Protein AF-A0A7S1SAZ7-F1 (afdb_monomer)

Secondary structure (DSSP, 8-state):
----SS-----PPPHHHHHHHHHHHHTTTS-B--TTS-HHHHHHHHHHTT--SB-BBS---HHHHHHHHHTT-EEEEEEEE-TTS-EEEEEEEE--SS----S-GGG----HHHHHHHTT----SSS-HHHHHHHHHHHH-STT--HHHHHHHHHTT-

Organism: Alexandrium catenella (NCBI:txid2925)

Solvent-accessible surface area (backbone atoms only — not comparable to full-atom values): 9799 Å² total; per-residue (Å²): 143,86,88,86,84,87,85,74,81,72,75,73,77,51,68,67,62,48,48,62,60,43,38,77,76,44,52,86,61,20,57,80,54,55,74,87,54,64,61,69,60,49,51,50,49,38,63,75,68,68,48,54,44,40,30,34,27,82,62,58,50,50,70,43,53,52,54,36,46,77,73,59,29,51,73,38,33,46,77,46,68,46,97,87,68,48,78,44,67,37,33,33,37,26,46,69,92,75,75,94,73,82,86,54,73,91,69,56,89,73,54,74,64,58,61,60,58,49,75,81,60,82,90,77,77,90,80,50,64,71,60,52,55,49,53,51,31,73,76,60,44,54,72,41,60,41,72,63,51,43,54,34,54,55,60,77,74,109

Mean predicted aligned error: 6.88 Å

Structure (mmCIF, N/CA/C/O backbone):
data_AF-A0A7S1SAZ7-F1
#
_entry.id   AF-A0A7S1SAZ7-F1
#
loop_
_atom_site.group_PDB
_atom_site.id
_atom_site.type_symbol
_atom_site.label_atom_id
_atom_site.label_alt_id
_atom_site.label_comp_id
_atom_site.label_asym_id
_atom_site.label_entity_id
_atom_site.label_seq_id
_atom_site.pdbx_PDB_ins_code
_atom_site.Cartn_x
_atom_site.Cartn_y
_atom_site.Cartn_z
_atom_site.occupancy
_atom_site.B_iso_or_equiv
_atom_site.auth_seq_id
_atom_site.auth_comp_id
_atom_site.auth_asym_id
_atom_site.auth_atom_id
_atom_site.pdbx_PDB_model_num
ATOM 1 N N . ALA A 1 1 ? 14.125 46.601 -21.320 1.00 40.16 1 ALA A N 1
ATOM 2 C CA . ALA A 1 1 ? 14.867 45.329 -21.450 1.00 40.16 1 ALA A CA 1
ATOM 3 C C . ALA A 1 1 ? 14.298 44.277 -20.491 1.00 40.16 1 ALA A C 1
ATOM 5 O O . ALA A 1 1 ? 14.995 43.785 -19.617 1.00 40.16 1 ALA A O 1
ATOM 6 N N . ALA A 1 2 ? 13.013 43.952 -20.642 1.00 41.78 2 ALA A N 1
ATOM 7 C CA . ALA A 1 2 ? 12.298 43.000 -19.798 1.00 41.78 2 ALA A CA 1
ATOM 8 C C . ALA A 1 2 ? 11.360 42.194 -20.699 1.00 41.78 2 ALA A C 1
ATOM 10 O O . ALA A 1 2 ? 10.277 42.662 -21.018 1.00 41.78 2 ALA A O 1
ATOM 11 N N . ALA A 1 3 ? 11.852 41.063 -21.205 1.00 41.44 3 ALA A N 1
ATOM 12 C CA . ALA A 1 3 ? 11.076 39.990 -21.834 1.00 41.44 3 ALA A CA 1
ATOM 13 C C . ALA A 1 3 ? 12.062 38.966 -22.405 1.00 41.44 3 ALA A C 1
ATOM 15 O O . ALA A 1 3 ? 12.326 38.980 -23.606 1.00 41.44 3 ALA A O 1
ATOM 16 N N . ARG A 1 4 ? 12.672 38.132 -21.551 1.00 39.00 4 ARG A N 1
ATOM 17 C CA . ARG A 1 4 ? 13.373 36.911 -21.996 1.00 39.00 4 ARG A CA 1
ATOM 18 C C . ARG A 1 4 ? 13.776 35.979 -20.853 1.00 39.00 4 ARG A C 1
ATOM 20 O O . ARG A 1 4 ? 14.829 35.367 -20.915 1.00 39.00 4 ARG A O 1
ATOM 27 N N . GLU A 1 5 ? 12.938 35.810 -19.836 1.00 43.06 5 GLU A N 1
ATOM 28 C CA . GLU A 1 5 ? 13.143 34.723 -18.874 1.00 43.06 5 GLU A CA 1
ATOM 29 C C . GLU A 1 5 ? 11.826 34.009 -18.573 1.00 43.06 5 GLU A C 1
ATOM 31 O O . GLU A 1 5 ? 10.804 34.640 -18.325 1.00 43.06 5 GLU A O 1
ATOM 36 N N . ALA A 1 6 ? 11.901 32.676 -18.618 1.00 39.56 6 ALA A N 1
ATOM 37 C CA . ALA A 1 6 ? 10.879 31.698 -18.244 1.00 39.56 6 ALA A CA 1
ATOM 38 C C . ALA A 1 6 ? 9.733 31.427 -19.241 1.00 39.56 6 ALA A C 1
ATOM 40 O O . ALA A 1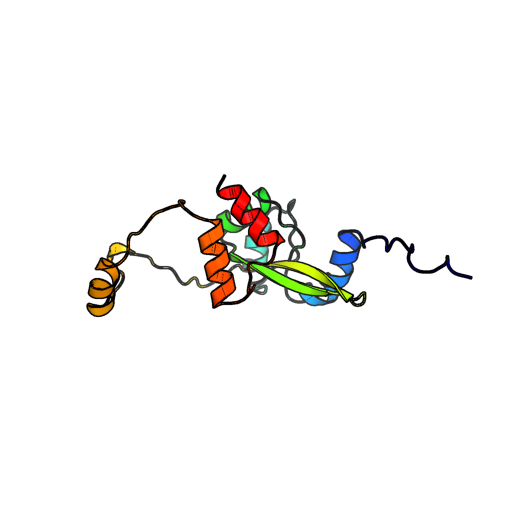 6 ? 8.559 31.473 -18.896 1.00 39.56 6 ALA A O 1
ATOM 41 N N . SER A 1 7 ? 10.073 30.981 -20.452 1.00 40.28 7 SER A N 1
ATOM 42 C CA . SER A 1 7 ? 9.222 30.018 -21.172 1.00 40.28 7 SER A CA 1
ATOM 43 C C . SER A 1 7 ? 10.095 28.996 -21.899 1.00 40.28 7 SER A C 1
ATOM 45 O O . SER A 1 7 ? 10.177 28.941 -23.121 1.00 40.28 7 SER A O 1
ATOM 47 N N . ALA A 1 8 ? 10.844 28.222 -21.111 1.00 37.19 8 ALA A N 1
ATOM 48 C CA . ALA A 1 8 ? 11.379 26.948 -21.562 1.00 37.19 8 ALA A CA 1
ATOM 49 C C . ALA A 1 8 ? 10.468 25.878 -20.969 1.00 37.19 8 ALA A C 1
ATOM 51 O O . ALA A 1 8 ? 10.651 25.437 -19.833 1.00 37.19 8 ALA A O 1
ATOM 52 N N . ASP A 1 9 ? 9.445 25.547 -21.745 1.00 42.19 9 ASP A N 1
ATOM 53 C CA . ASP A 1 9 ? 8.571 24.401 -21.574 1.00 42.19 9 ASP A CA 1
ATOM 54 C C . ASP A 1 9 ? 9.443 23.148 -21.369 1.00 42.19 9 ASP A C 1
ATOM 56 O O . ASP A 1 9 ? 10.011 22.573 -22.305 1.00 42.19 9 ASP A O 1
ATOM 60 N N . LYS A 1 10 ? 9.689 22.795 -20.100 1.00 43.66 10 LYS A N 1
ATOM 61 C CA . LYS A 1 10 ? 10.486 21.628 -19.716 1.00 43.66 10 LYS A CA 1
ATOM 62 C C . LYS A 1 10 ? 9.669 20.408 -20.105 1.00 43.66 10 LYS A C 1
ATOM 64 O O . LYS A 1 10 ? 8.917 19.905 -19.272 1.00 43.66 10 LYS A O 1
ATOM 69 N N . LYS A 1 11 ? 9.834 19.938 -21.350 1.00 50.66 11 LYS A N 1
ATOM 70 C CA . LYS A 1 11 ? 9.298 18.664 -21.848 1.00 50.66 11 LYS A CA 1
ATOM 71 C C . LYS A 1 11 ? 9.384 17.637 -20.730 1.00 50.66 11 LYS A C 1
ATOM 73 O O . LYS A 1 11 ? 10.474 17.212 -20.336 1.00 50.66 11 LYS A O 1
ATOM 78 N N . SER A 1 12 ? 8.230 17.310 -20.157 1.00 62.28 12 SER A N 1
ATOM 79 C CA . SER A 1 12 ? 8.173 16.328 -19.092 1.00 62.28 12 SER A CA 1
ATOM 80 C C . SER A 1 12 ? 8.741 15.028 -19.662 1.00 62.28 12 SER A C 1
ATOM 82 O O . SER A 1 12 ? 8.328 14.594 -20.735 1.00 62.28 12 SER A O 1
ATOM 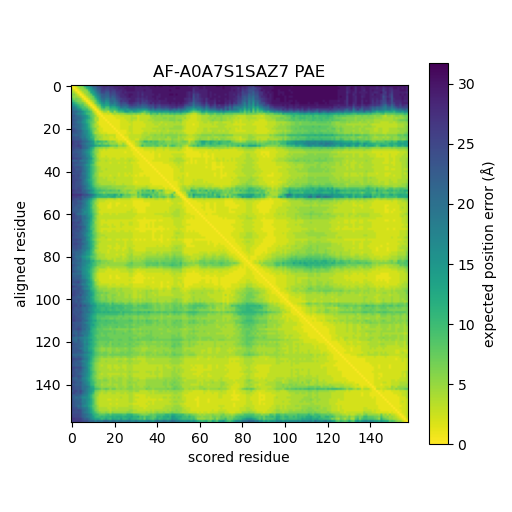84 N N . LEU A 1 13 ? 9.753 14.453 -19.005 1.00 68.44 13 LEU A N 1
ATOM 85 C CA . LEU A 1 13 ? 10.293 13.152 -19.404 1.00 68.44 13 LEU A CA 1
ATOM 86 C C . LEU A 1 13 ? 9.128 12.165 -19.507 1.00 68.44 13 LEU A C 1
ATOM 88 O O . LEU A 1 13 ? 8.415 11.989 -18.513 1.00 68.44 13 LEU A O 1
ATOM 92 N N . GLY A 1 14 ? 8.952 11.545 -20.676 1.00 83.19 14 GLY A N 1
ATOM 93 C CA . GLY A 1 14 ? 7.962 10.489 -20.879 1.00 83.19 14 GLY A CA 1
ATOM 94 C C . GLY A 1 14 ? 8.188 9.324 -19.913 1.00 83.19 14 GLY A C 1
ATOM 95 O O . GLY A 1 14 ? 9.292 9.156 -19.389 1.00 83.19 14 GLY A O 1
ATOM 96 N N . LYS A 1 15 ? 7.140 8.536 -19.647 1.00 86.88 15 LYS A N 1
ATOM 97 C CA . LYS A 1 15 ? 7.159 7.436 -18.666 1.00 86.88 15 LYS A CA 1
ATOM 98 C C . LYS A 1 15 ? 8.353 6.495 -18.872 1.00 86.88 15 LYS A C 1
ATOM 100 O O . LYS A 1 15 ? 9.109 6.275 -17.935 1.00 86.88 15 LYS A O 1
ATOM 105 N N . GLU A 1 16 ? 8.606 6.060 -20.104 1.00 88.44 16 GLU A N 1
ATOM 106 C CA . GLU A 1 16 ? 9.724 5.167 -20.450 1.00 88.44 16 GLU A CA 1
ATOM 107 C C . GLU A 1 16 ? 11.096 5.732 -20.059 1.00 88.44 16 GLU A C 1
ATOM 109 O O . GLU A 1 16 ? 11.935 5.035 -19.488 1.00 88.44 16 GLU A O 1
ATOM 114 N N . ALA A 1 17 ? 11.321 7.027 -20.293 1.00 88.06 17 ALA A N 1
ATOM 115 C CA . ALA A 1 17 ? 12.571 7.676 -19.913 1.00 88.06 17 ALA A CA 1
ATOM 116 C C . ALA A 1 17 ? 12.736 7.736 -18.383 1.00 88.06 17 ALA A C 1
ATOM 118 O O . ALA A 1 17 ? 13.852 7.641 -17.870 1.00 88.06 17 ALA A O 1
ATOM 119 N N . GLN A 1 18 ? 11.635 7.867 -17.636 1.00 89.06 18 GLN A N 1
ATOM 120 C CA . GLN A 1 18 ? 11.658 7.789 -16.173 1.00 89.06 18 GLN A CA 1
ATOM 121 C C . GLN A 1 18 ? 11.962 6.370 -15.696 1.00 89.06 18 GLN A C 1
ATOM 123 O O . GLN A 1 18 ? 12.801 6.201 -14.814 1.00 89.06 18 GLN A O 1
ATOM 128 N N . GLU A 1 19 ? 11.328 5.362 -16.294 1.00 92.19 19 GLU A N 1
ATOM 129 C CA . GLU A 1 19 ? 11.587 3.954 -15.989 1.00 92.19 19 GLU A CA 1
ATOM 130 C C . GLU A 1 19 ? 13.056 3.602 -16.235 1.00 92.19 19 GLU A C 1
ATOM 132 O O . GLU A 1 19 ? 13.691 3.021 -15.362 1.00 92.19 19 GLU A O 1
ATOM 137 N N . ALA A 1 20 ? 13.643 4.032 -17.356 1.00 90.00 20 ALA A N 1
ATOM 138 C CA . ALA A 1 20 ? 15.055 3.794 -17.657 1.00 90.00 20 ALA A CA 1
ATOM 139 C C . ALA A 1 20 ? 15.997 4.402 -16.599 1.00 90.00 20 ALA A C 1
ATOM 141 O O . ALA A 1 20 ? 17.002 3.795 -16.214 1.00 90.00 20 ALA A O 1
ATOM 142 N N . LEU A 1 21 ? 15.668 5.594 -16.089 1.00 88.88 21 LEU A N 1
ATOM 143 C CA . LEU A 1 21 ? 16.423 6.232 -15.008 1.00 88.88 21 LEU A CA 1
ATOM 144 C C . LEU A 1 21 ? 16.266 5.479 -13.681 1.00 88.88 21 LEU A C 1
ATOM 146 O O . LEU A 1 21 ? 17.246 5.293 -12.955 1.00 88.88 21 LEU A O 1
ATOM 150 N N . LEU A 1 22 ? 15.049 5.038 -13.363 1.00 90.06 22 LEU A N 1
ATOM 151 C CA . LEU A 1 22 ? 14.729 4.348 -12.115 1.00 90.06 22 LEU A CA 1
ATOM 152 C C . LEU A 1 22 ? 15.198 2.894 -12.100 1.00 90.06 22 LEU A C 1
ATOM 154 O O . LEU A 1 22 ? 15.576 2.408 -11.037 1.00 90.06 22 LEU A O 1
ATOM 158 N N . ALA A 1 23 ? 15.289 2.229 -13.250 1.00 90.81 23 ALA A N 1
ATOM 159 C CA . ALA A 1 23 ? 15.806 0.870 -13.377 1.00 90.81 23 ALA A CA 1
ATOM 160 C C . ALA A 1 23 ? 17.239 0.753 -12.835 1.00 90.81 23 ALA A C 1
ATOM 162 O O . ALA A 1 23 ? 17.589 -0.248 -12.217 1.00 90.81 23 ALA A O 1
ATOM 163 N N . ARG A 1 24 ? 18.054 1.811 -12.950 1.00 84.94 24 ARG A N 1
ATOM 164 C CA . ARG A 1 24 ? 19.396 1.845 -12.339 1.00 84.94 24 ARG A CA 1
ATOM 165 C C . ARG A 1 24 ? 19.358 1.830 -10.808 1.00 84.94 24 ARG A C 1
ATOM 167 O O . ARG A 1 24 ? 20.299 1.346 -10.186 1.00 84.94 24 ARG A O 1
ATOM 174 N N . ARG A 1 25 ? 18.298 2.382 -10.210 1.00 85.00 25 ARG A N 1
ATOM 175 C CA . ARG A 1 25 ? 18.109 2.494 -8.757 1.00 85.00 25 ARG A CA 1
ATOM 176 C C . ARG A 1 25 ? 17.384 1.283 -8.169 1.00 85.00 25 ARG A C 1
ATOM 178 O O . ARG A 1 25 ? 17.798 0.800 -7.124 1.00 85.00 25 ARG A O 1
ATOM 185 N N . TYR A 1 26 ? 16.323 0.818 -8.824 1.00 85.81 26 TYR A N 1
ATOM 186 C CA . TYR A 1 26 ? 15.436 -0.237 -8.321 1.00 85.81 26 TYR A CA 1
ATOM 187 C C . TYR A 1 26 ? 15.656 -1.592 -9.008 1.00 85.81 26 TYR A C 1
ATOM 189 O O . TYR A 1 26 ? 15.584 -2.629 -8.356 1.00 85.81 26 TYR A O 1
ATOM 197 N N . GLY A 1 27 ? 16.012 -1.605 -10.294 1.00 79.94 27 GLY A N 1
ATOM 198 C CA . GLY A 1 27 ? 16.057 -2.817 -11.123 1.00 79.94 27 GLY A CA 1
ATOM 199 C C . GLY A 1 27 ? 17.161 -3.824 -10.789 1.00 79.94 27 GLY A C 1
ATOM 200 O O . GLY A 1 27 ? 17.155 -4.915 -11.340 1.00 79.94 27 GLY A O 1
ATOM 201 N N . ARG A 1 28 ? 18.102 -3.500 -9.891 1.00 76.62 28 ARG A N 1
ATOM 202 C CA . ARG A 1 28 ? 19.106 -4.472 -9.410 1.00 76.62 28 ARG A CA 1
ATOM 203 C C . ARG A 1 28 ? 18.564 -5.446 -8.367 1.00 76.62 28 ARG A C 1
ATOM 205 O O . ARG A 1 28 ? 19.169 -6.490 -8.168 1.00 76.62 28 ARG A O 1
ATOM 212 N N . ARG A 1 29 ? 17.513 -5.063 -7.641 1.00 74.00 29 ARG A N 1
ATOM 213 C CA . ARG A 1 29 ? 16.976 -5.844 -6.513 1.00 74.00 29 ARG A CA 1
ATOM 214 C C . ARG A 1 29 ? 15.488 -6.117 -6.641 1.00 74.00 29 ARG A C 1
ATOM 216 O O . ARG A 1 29 ? 15.016 -7.097 -6.089 1.00 74.00 29 ARG A O 1
ATOM 223 N N . HIS A 1 30 ? 14.762 -5.253 -7.344 1.00 88.94 30 HIS A N 1
ATOM 224 C CA . HIS A 1 30 ? 13.311 -5.298 -7.419 1.00 88.94 30 HIS A CA 1
ATOM 225 C C . HIS A 1 30 ? 12.868 -5.542 -8.857 1.00 88.94 30 HIS A C 1
ATOM 227 O O . HIS A 1 30 ? 13.282 -4.827 -9.779 1.00 88.94 30 HIS A O 1
ATOM 233 N N . LEU A 1 31 ? 11.970 -6.507 -9.031 1.00 92.81 31 LEU A N 1
ATOM 234 C CA . LEU A 1 31 ? 11.320 -6.763 -10.307 1.00 92.81 31 LEU A CA 1
ATOM 235 C C . LEU A 1 31 ? 10.494 -5.536 -10.719 1.00 92.81 31 LEU A C 1
ATOM 237 O O . LEU A 1 31 ? 9.743 -4.975 -9.916 1.00 92.81 31 LEU A O 1
ATOM 241 N N . HIS A 1 32 ? 10.661 -5.093 -11.965 1.00 95.19 32 HIS A N 1
ATOM 242 C CA . HIS A 1 32 ? 9.803 -4.057 -12.531 1.00 95.19 32 HIS A CA 1
ATOM 243 C C . HIS A 1 32 ? 8.496 -4.698 -12.986 1.00 95.19 32 HIS A C 1
ATOM 245 O O . HIS A 1 32 ? 8.536 -5.632 -13.786 1.00 95.19 32 HIS A O 1
ATOM 251 N N . ILE A 1 33 ? 7.368 -4.191 -12.495 1.00 96.00 33 ILE A N 1
ATOM 252 C CA . ILE A 1 33 ? 6.041 -4.658 -12.892 1.00 96.00 33 ILE A CA 1
ATOM 253 C C . ILE A 1 33 ? 5.204 -3.500 -13.429 1.00 96.00 33 ILE A C 1
ATOM 255 O O . ILE A 1 33 ? 5.293 -2.371 -12.943 1.00 96.00 33 ILE A O 1
ATOM 259 N N . ARG A 1 34 ? 4.386 -3.772 -14.437 1.00 96.25 34 ARG A N 1
ATOM 260 C CA . ARG A 1 34 ? 3.524 -2.806 -15.118 1.00 96.25 34 ARG A CA 1
ATOM 261 C C . ARG A 1 34 ? 2.078 -3.274 -15.124 1.00 96.25 34 ARG A C 1
ATOM 263 O O . ARG A 1 34 ? 1.790 -4.447 -14.897 1.00 96.25 34 ARG A O 1
ATOM 270 N N . GLU A 1 35 ? 1.177 -2.354 -15.437 1.00 95.94 35 GLU A N 1
ATOM 271 C CA . GLU A 1 35 ? -0.261 -2.625 -15.490 1.00 95.94 35 GLU A CA 1
ATOM 272 C C . GLU A 1 35 ? -0.629 -3.792 -16.420 1.00 95.94 35 GLU A C 1
ATOM 274 O O . GLU A 1 35 ? -1.469 -4.619 -16.075 1.00 95.94 35 GLU A O 1
ATOM 279 N N . GLN A 1 36 ? 0.042 -3.928 -17.558 1.00 96.38 36 GLN A N 1
ATOM 280 C CA . GLN A 1 36 ? -0.217 -4.992 -18.529 1.00 96.38 36 GLN A CA 1
ATOM 281 C C . GLN A 1 36 ? 0.389 -6.358 -18.172 1.00 96.38 36 GLN A C 1
ATOM 283 O O . GLN A 1 36 ? 0.132 -7.328 -18.880 1.00 96.38 36 GLN A O 1
ATOM 288 N N . ASP A 1 37 ? 1.222 -6.453 -17.131 1.00 96.88 37 ASP A N 1
ATOM 289 C CA . ASP A 1 37 ? 1.866 -7.722 -16.790 1.00 96.88 37 ASP A CA 1
ATOM 290 C C . ASP A 1 37 ? 0.851 -8.753 -16.274 1.00 96.88 37 ASP A C 1
ATOM 292 O O . ASP A 1 37 ? -0.117 -8.423 -15.576 1.00 96.88 37 ASP A O 1
ATOM 296 N N . ASP A 1 38 ? 1.125 -10.032 -16.542 1.00 96.81 38 ASP A N 1
ATOM 297 C CA . ASP A 1 38 ? 0.488 -11.136 -15.830 1.00 96.81 38 ASP A CA 1
ATOM 298 C C . ASP A 1 38 ? 1.063 -11.223 -14.409 1.00 96.81 38 ASP A C 1
ATOM 300 O O . ASP A 1 38 ? 2.137 -11.777 -14.160 1.00 96.81 38 ASP A O 1
ATOM 304 N N . LEU A 1 39 ? 0.331 -10.661 -13.448 1.00 96.44 39 LEU A N 1
ATOM 305 C CA . LEU A 1 39 ? 0.746 -10.648 -12.050 1.00 96.44 39 LEU A CA 1
ATOM 306 C C . LEU A 1 39 ? 0.851 -12.042 -11.426 1.00 96.44 39 LEU A C 1
ATOM 308 O O . LEU A 1 39 ? 1.611 -12.205 -10.477 1.00 96.44 39 LEU A O 1
ATOM 312 N N . GLU A 1 40 ? 0.127 -13.043 -11.926 1.00 95.75 40 GLU A N 1
ATOM 313 C CA . GLU A 1 40 ? 0.260 -14.407 -11.414 1.00 95.75 40 GLU A CA 1
ATOM 314 C C . GLU A 1 40 ? 1.611 -14.999 -11.810 1.00 95.75 40 GLU A C 1
ATOM 316 O O . GLU A 1 40 ? 2.315 -15.561 -10.969 1.00 95.75 40 GLU A O 1
ATOM 321 N N . GLN A 1 41 ? 2.020 -14.783 -13.061 1.00 95.25 41 GLN A N 1
ATOM 322 C CA . GLN A 1 41 ? 3.361 -15.134 -13.512 1.00 95.25 41 GLN A CA 1
ATOM 323 C C . GLN A 1 41 ? 4.436 -14.387 -12.709 1.00 95.25 41 GLN A C 1
ATOM 325 O O . GLN A 1 41 ? 5.418 -14.998 -12.293 1.00 95.25 41 GLN A O 1
ATOM 330 N N . ARG A 1 42 ? 4.239 -13.090 -12.428 1.00 94.50 42 ARG A N 1
ATOM 331 C CA . ARG A 1 42 ? 5.178 -12.299 -11.610 1.00 94.50 42 ARG A CA 1
ATOM 332 C C . ARG A 1 42 ? 5.284 -12.812 -10.176 1.00 94.50 42 ARG A C 1
ATOM 334 O O . ARG A 1 42 ? 6.388 -12.865 -9.648 1.00 94.50 42 ARG A O 1
ATOM 341 N N . VAL A 1 43 ? 4.175 -13.222 -9.554 1.00 94.12 43 VAL A N 1
ATOM 342 C CA . VAL A 1 43 ? 4.206 -13.852 -8.223 1.00 94.12 43 VAL A CA 1
ATOM 343 C C . VAL A 1 43 ? 5.049 -15.122 -8.249 1.00 94.12 43 VAL A C 1
ATOM 345 O O . VAL A 1 43 ? 5.926 -15.261 -7.400 1.00 94.12 43 VAL A O 1
ATOM 348 N N . ARG A 1 44 ? 4.828 -16.018 -9.223 1.00 92.75 44 ARG A N 1
ATOM 349 C CA . ARG A 1 44 ? 5.630 -17.247 -9.352 1.00 92.75 44 ARG A CA 1
ATOM 350 C C . ARG A 1 44 ? 7.107 -16.917 -9.525 1.00 92.75 44 ARG A C 1
ATOM 352 O O . ARG A 1 44 ? 7.916 -17.411 -8.758 1.00 92.75 44 ARG A O 1
ATOM 359 N N . GLN A 1 45 ? 7.433 -15.974 -10.409 1.00 91.19 45 GLN A N 1
ATOM 360 C CA . GLN A 1 45 ? 8.809 -15.526 -10.618 1.00 91.19 45 GLN A CA 1
ATOM 361 C C . GLN A 1 45 ? 9.482 -15.064 -9.313 1.00 91.19 45 GLN A C 1
ATOM 363 O O . GLN A 1 45 ? 10.586 -15.493 -9.005 1.00 91.19 45 GLN A O 1
ATOM 368 N N . ILE A 1 46 ? 8.814 -14.222 -8.517 1.00 90.56 46 ILE A N 1
ATOM 369 C CA . ILE A 1 46 ? 9.362 -13.720 -7.243 1.00 90.56 46 ILE A CA 1
ATOM 370 C C . ILE A 1 46 ? 9.625 -14.860 -6.249 1.00 90.56 46 ILE A C 1
ATOM 372 O O . ILE A 1 46 ? 10.590 -14.807 -5.483 1.00 90.56 46 ILE A O 1
ATOM 376 N N . LEU A 1 47 ? 8.748 -15.865 -6.223 1.00 88.69 47 LEU A N 1
ATOM 377 C CA . LEU A 1 47 ? 8.865 -17.005 -5.318 1.00 88.69 47 LEU A CA 1
ATOM 378 C C . LEU A 1 47 ? 9.946 -17.989 -5.780 1.00 88.69 47 LEU A C 1
ATOM 380 O O . LEU A 1 47 ? 10.748 -18.412 -4.951 1.00 88.69 47 LEU A O 1
ATOM 384 N N . ASP A 1 48 ? 9.979 -18.302 -7.074 1.00 88.62 48 ASP A N 1
ATOM 385 C CA . ASP A 1 48 ? 10.867 -19.300 -7.672 1.00 88.62 48 ASP A CA 1
ATOM 386 C C . ASP A 1 48 ? 12.316 -18.796 -7.766 1.00 88.62 48 ASP A C 1
ATOM 388 O O . ASP A 1 48 ? 13.252 -19.546 -7.499 1.00 88.62 48 ASP A O 1
ATOM 392 N N . GLU A 1 49 ? 12.517 -17.515 -8.098 1.00 85.00 49 GLU A N 1
ATOM 393 C CA . GLU A 1 49 ? 13.848 -16.897 -8.242 1.00 85.00 49 GLU A CA 1
ATOM 394 C C . GLU A 1 49 ? 14.388 -16.295 -6.932 1.00 85.00 49 GLU A C 1
ATOM 396 O O . GLU A 1 49 ? 15.418 -15.624 -6.937 1.00 85.00 49 GLU A O 1
ATOM 401 N N . ASP A 1 50 ? 13.704 -16.510 -5.805 1.00 79.69 50 ASP A N 1
ATOM 402 C CA . ASP A 1 50 ? 14.086 -15.975 -4.492 1.00 79.69 50 ASP A CA 1
ATOM 403 C C . ASP A 1 50 ? 14.337 -14.443 -4.494 1.00 79.69 50 ASP A C 1
ATOM 405 O O . ASP A 1 50 ? 15.242 -13.931 -3.833 1.00 79.69 50 ASP A O 1
ATOM 409 N N . LEU A 1 51 ? 13.543 -13.685 -5.261 1.00 79.25 51 LEU A N 1
ATOM 410 C CA . LEU A 1 51 ? 13.743 -12.237 -5.411 1.00 79.25 51 LEU A CA 1
ATOM 411 C C . LEU A 1 51 ? 13.370 -11.469 -4.135 1.00 79.25 51 LEU A C 1
ATOM 413 O O . LEU A 1 51 ? 12.653 -11.968 -3.260 1.00 79.25 51 LEU A O 1
ATOM 417 N N . ASP A 1 52 ? 13.817 -10.208 -4.047 1.00 78.12 52 ASP A N 1
ATOM 418 C CA . ASP A 1 52 ? 13.371 -9.307 -2.983 1.00 78.12 52 ASP A CA 1
ATOM 419 C C . ASP A 1 52 ? 11.837 -9.232 -2.972 1.00 78.12 52 ASP A C 1
ATOM 421 O O . ASP A 1 52 ? 11.168 -9.199 -4.007 1.00 78.12 52 ASP A O 1
ATOM 425 N N . SER A 1 53 ? 11.280 -9.162 -1.768 1.00 80.38 53 SER A N 1
ATOM 426 C CA . SER A 1 53 ? 9.851 -8.976 -1.547 1.00 80.38 53 SER A CA 1
ATOM 427 C C . SER A 1 53 ? 9.281 -7.738 -2.245 1.00 80.38 53 SER A C 1
ATOM 429 O O . SER A 1 53 ? 8.081 -7.702 -2.500 1.00 80.38 53 SER A O 1
ATOM 431 N N . PHE A 1 54 ? 10.088 -6.714 -2.530 1.00 90.88 54 PHE A N 1
ATOM 432 C CA . PHE A 1 54 ? 9.631 -5.514 -3.222 1.00 90.88 54 PHE A CA 1
ATOM 433 C C . PHE A 1 54 ? 9.796 -5.600 -4.741 1.00 90.88 54 PHE A C 1
ATOM 435 O O . PHE A 1 54 ? 10.878 -5.833 -5.270 1.00 90.88 54 PHE A O 1
ATOM 442 N N . CYS A 1 55 ? 8.713 -5.281 -5.443 1.00 95.56 55 CYS A N 1
ATOM 443 C CA . CYS A 1 55 ? 8.718 -4.865 -6.841 1.00 95.56 55 CYS A CA 1
ATOM 444 C C . CYS A 1 55 ? 8.736 -3.334 -6.940 1.00 95.56 55 CYS A C 1
ATOM 446 O O . CYS A 1 55 ? 8.658 -2.624 -5.933 1.00 95.56 55 CYS A O 1
ATOM 448 N N . TRP A 1 56 ? 8.794 -2.805 -8.160 1.00 96.19 56 TRP A N 1
ATOM 449 C CA . TRP A 1 56 ? 8.567 -1.382 -8.410 1.00 96.19 56 TRP A CA 1
ATOM 450 C C . TRP A 1 56 ? 7.723 -1.146 -9.663 1.00 96.19 56 TRP A C 1
ATOM 452 O O . TRP A 1 56 ? 7.709 -1.980 -10.565 1.00 96.19 56 TRP A O 1
ATOM 462 N N . SER A 1 57 ? 7.020 -0.012 -9.705 1.00 97.06 57 SER A N 1
ATOM 463 C CA . SER A 1 57 ? 6.230 0.436 -10.855 1.00 97.06 57 SER A CA 1
ATOM 464 C C . SER A 1 57 ? 6.059 1.959 -10.866 1.00 97.06 57 SER A C 1
ATOM 466 O O . SER A 1 57 ? 6.157 2.617 -9.825 1.00 97.06 57 SER A O 1
ATOM 468 N N . LEU A 1 58 ? 5.778 2.517 -12.044 1.00 96.19 58 LEU A N 1
ATOM 469 C CA . LEU A 1 58 ? 5.254 3.879 -12.200 1.00 96.19 58 LEU A CA 1
ATOM 470 C C . LEU A 1 58 ? 3.735 3.910 -12.429 1.00 96.19 58 LEU A C 1
ATOM 472 O O . LEU A 1 58 ? 3.169 4.996 -12.552 1.00 96.19 58 LEU A O 1
ATOM 476 N N . ASP A 1 59 ? 3.089 2.745 -12.482 1.00 96.44 59 ASP A N 1
ATOM 477 C CA . ASP A 1 59 ? 1.651 2.616 -12.685 1.00 96.44 59 ASP A CA 1
ATOM 478 C C . ASP A 1 59 ? 0.889 2.680 -11.364 1.00 96.44 59 ASP A C 1
ATOM 480 O O . ASP A 1 59 ? 1.230 2.009 -10.394 1.00 96.44 59 ASP A O 1
ATOM 484 N N . PHE A 1 60 ? -0.159 3.503 -11.347 1.00 96.06 60 PHE A N 1
ATOM 485 C CA . PHE A 1 60 ? -1.071 3.701 -10.214 1.00 96.06 60 PHE A CA 1
ATOM 486 C C . PHE A 1 60 ? -2.539 3.596 -10.658 1.00 96.06 60 PHE A C 1
ATOM 488 O O . PHE A 1 60 ? -3.414 4.187 -10.028 1.00 96.06 60 PHE A O 1
ATOM 495 N N . GLY A 1 61 ? -2.801 2.900 -11.771 1.00 94.56 61 GLY A N 1
ATOM 496 C CA . GLY A 1 61 ? -4.160 2.611 -12.223 1.00 94.56 61 GLY A CA 1
ATOM 497 C C . GLY A 1 61 ? -4.934 1.858 -11.142 1.00 94.56 61 GLY A C 1
ATOM 498 O O . GLY A 1 61 ? -4.370 1.011 -10.447 1.00 94.56 61 GLY A O 1
ATOM 499 N N . GLU A 1 62 ? -6.211 2.185 -10.973 1.00 93.25 62 GLU A N 1
ATOM 500 C CA . GLU A 1 62 ? -7.069 1.562 -9.960 1.00 93.25 62 GLU A CA 1
ATOM 501 C C . GLU A 1 62 ? -7.142 0.043 -10.148 1.00 93.25 62 GLU A C 1
ATOM 503 O O . GLU A 1 62 ? -6.810 -0.708 -9.229 1.00 93.25 62 GLU A O 1
ATOM 508 N N . ASP A 1 63 ? -7.453 -0.404 -11.367 1.00 93.81 63 ASP A N 1
ATOM 509 C CA . ASP A 1 63 ? -7.511 -1.825 -11.716 1.00 93.81 63 ASP A CA 1
ATOM 510 C C . ASP A 1 63 ? -6.181 -2.528 -11.443 1.00 93.81 63 ASP A C 1
ATOM 512 O O . ASP A 1 63 ? -6.150 -3.649 -10.931 1.00 93.81 63 ASP A O 1
ATOM 516 N N . PHE A 1 64 ? -5.058 -1.866 -11.731 1.00 96.25 64 PHE A N 1
ATOM 517 C CA . PHE A 1 64 ? -3.742 -2.406 -11.420 1.00 96.25 64 PHE A CA 1
ATOM 518 C C . PHE A 1 64 ? -3.533 -2.587 -9.913 1.00 96.25 64 PHE A C 1
ATOM 520 O O . PHE A 1 64 ? -3.100 -3.655 -9.479 1.00 96.25 64 PHE A O 1
ATOM 527 N N . ILE A 1 65 ? -3.878 -1.587 -9.099 1.00 95.81 65 ILE A N 1
ATOM 528 C CA . ILE A 1 65 ? -3.765 -1.652 -7.636 1.00 95.81 65 ILE A CA 1
ATOM 529 C C . ILE A 1 65 ? -4.675 -2.748 -7.056 1.00 95.81 65 ILE A C 1
ATOM 531 O O . ILE A 1 65 ? -4.228 -3.527 -6.211 1.00 95.81 65 ILE A O 1
ATOM 535 N N . ILE A 1 66 ? -5.911 -2.878 -7.544 1.00 94.62 66 ILE A N 1
ATOM 536 C CA . ILE A 1 66 ? -6.836 -3.953 -7.149 1.00 94.62 66 ILE A CA 1
ATOM 537 C C . ILE A 1 66 ? -6.255 -5.325 -7.516 1.00 94.62 66 ILE A C 1
ATOM 539 O O . ILE A 1 66 ? -6.225 -6.247 -6.691 1.00 94.62 66 ILE A O 1
ATOM 543 N N . ARG A 1 67 ? -5.726 -5.474 -8.735 1.00 96.56 67 ARG A N 1
ATOM 544 C CA . ARG A 1 67 ? -5.067 -6.710 -9.180 1.00 96.56 67 ARG A CA 1
ATOM 545 C C . ARG A 1 67 ? -3.829 -7.038 -8.338 1.00 96.56 67 ARG A C 1
ATOM 547 O O . ARG A 1 67 ? -3.580 -8.205 -8.048 1.00 96.56 67 ARG A O 1
ATOM 554 N N . LEU A 1 68 ? -3.083 -6.037 -7.873 1.00 97.25 68 LEU A N 1
ATOM 555 C CA . LEU A 1 68 ? -1.979 -6.240 -6.933 1.00 97.25 68 LEU A CA 1
ATOM 556 C C . LEU A 1 68 ? -2.477 -6.778 -5.586 1.00 97.25 68 LEU A C 1
ATOM 558 O O . LEU A 1 68 ? -1.968 -7.802 -5.125 1.00 97.25 68 LEU A O 1
ATOM 562 N N . PHE A 1 69 ? -3.495 -6.153 -4.984 1.00 95.56 69 PHE A N 1
ATOM 563 C CA . PHE A 1 69 ? -4.073 -6.617 -3.717 1.00 95.56 69 PHE A CA 1
ATOM 564 C C . PHE A 1 69 ? -4.617 -8.047 -3.807 1.00 95.56 69 PHE A C 1
ATOM 566 O O . PHE A 1 69 ? -4.327 -8.871 -2.939 1.00 95.56 69 PHE A O 1
ATOM 573 N N . THR A 1 70 ? -5.354 -8.373 -4.870 1.00 95.56 70 THR A N 1
ATOM 574 C CA . THR A 1 70 ? -5.940 -9.714 -5.073 1.00 95.56 70 THR A CA 1
ATOM 575 C C . THR A 1 70 ? -4.888 -10.804 -5.280 1.00 95.56 70 THR A C 1
ATOM 577 O O . THR A 1 70 ? -5.112 -11.952 -4.905 1.00 95.56 70 THR A O 1
ATOM 580 N N . ARG A 1 71 ? -3.702 -10.456 -5.797 1.00 96.44 71 ARG A N 1
ATOM 581 C CA . ARG A 1 71 ? -2.533 -11.356 -5.860 1.00 96.44 71 ARG A CA 1
ATOM 582 C C . ARG A 1 71 ? -1.671 -11.332 -4.596 1.00 96.44 71 ARG A C 1
ATOM 584 O O . ARG A 1 71 ? -0.621 -11.965 -4.539 1.00 96.44 71 ARG A O 1
ATOM 591 N N . GLY A 1 72 ? -2.127 -10.632 -3.562 1.00 94.81 72 GLY A N 1
ATOM 592 C CA . GLY A 1 72 ? -1.504 -10.575 -2.250 1.00 94.81 72 GLY A CA 1
ATOM 593 C C . GLY A 1 72 ? -0.438 -9.493 -2.105 1.00 94.81 72 GLY A C 1
ATOM 594 O O . GLY A 1 72 ? 0.095 -9.337 -1.009 1.00 94.81 72 GLY A O 1
ATOM 595 N N . PHE A 1 73 ? -0.096 -8.712 -3.125 1.00 96.69 73 PHE A N 1
ATOM 596 C CA . PHE A 1 73 ? 0.850 -7.615 -2.924 1.00 96.69 73 PHE A CA 1
ATOM 597 C C . PHE A 1 73 ? 0.300 -6.597 -1.911 1.00 96.69 73 PHE A C 1
ATOM 599 O O . PHE A 1 73 ? -0.898 -6.329 -1.855 1.00 96.69 73 PHE A O 1
ATOM 606 N N . LEU A 1 74 ? 1.195 -6.021 -1.110 1.00 95.56 74 LEU A N 1
ATOM 607 C CA . LEU A 1 74 ? 0.940 -4.862 -0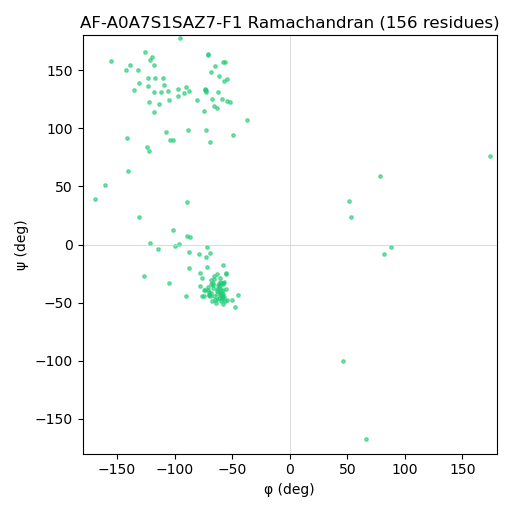.261 1.00 95.56 74 LEU A CA 1
ATOM 608 C C . LEU A 1 74 ? 1.583 -3.640 -0.934 1.00 95.56 74 LEU A C 1
ATOM 610 O O . LEU A 1 74 ? 2.778 -3.396 -0.735 1.00 95.56 74 LEU A O 1
ATOM 614 N N . PRO A 1 75 ? 0.853 -2.926 -1.807 1.00 95.81 75 PRO A N 1
ATOM 615 C CA . PRO A 1 75 ? 1.363 -1.740 -2.472 1.00 95.81 75 PRO A CA 1
ATOM 616 C C . PRO A 1 75 ? 1.581 -0.600 -1.479 1.00 95.81 75 PRO A C 1
ATOM 618 O O . PRO A 1 75 ? 0.670 -0.178 -0.775 1.00 95.81 75 PRO A O 1
ATOM 621 N N . ILE A 1 76 ? 2.799 -0.066 -1.469 1.00 95.31 76 ILE A N 1
ATOM 622 C CA . ILE A 1 76 ? 3.135 1.192 -0.798 1.00 95.31 76 ILE A CA 1
ATOM 623 C C . ILE A 1 76 ? 3.708 2.168 -1.825 1.00 95.31 76 ILE A C 1
ATOM 625 O O . ILE A 1 76 ? 4.186 1.749 -2.876 1.00 95.31 76 ILE A O 1
ATOM 629 N N . CYS A 1 77 ? 3.689 3.469 -1.548 1.00 96.06 77 CYS A N 1
ATOM 630 C CA . CYS A 1 77 ? 4.312 4.461 -2.421 1.00 96.06 77 CYS A CA 1
ATOM 631 C C . CYS A 1 77 ? 5.561 5.058 -1.772 1.00 96.06 77 CYS A C 1
ATOM 633 O O . CYS A 1 77 ? 5.585 5.337 -0.579 1.00 96.06 77 CYS A O 1
ATOM 635 N N . SER A 1 78 ? 6.580 5.335 -2.576 1.00 94.62 78 SER A N 1
ATOM 636 C CA . SER A 1 78 ? 7.721 6.163 -2.188 1.00 94.62 78 SER A CA 1
ATOM 637 C C . SER A 1 78 ? 7.817 7.385 -3.098 1.00 94.62 78 SER A C 1
ATOM 639 O O . SER A 1 78 ? 7.254 7.400 -4.195 1.00 94.62 78 SER A O 1
ATOM 641 N N . SER A 1 79 ? 8.535 8.414 -2.658 1.00 94.25 79 SER A N 1
ATOM 642 C CA . SER A 1 79 ? 8.873 9.572 -3.480 1.00 94.25 79 SER A CA 1
ATOM 643 C C . SER A 1 79 ? 10.384 9.665 -3.652 1.00 94.25 79 SER A C 1
ATOM 645 O O . SER A 1 79 ? 11.172 9.354 -2.758 1.00 94.25 79 SER A O 1
ATOM 647 N N . THR A 1 80 ? 10.817 10.074 -4.838 1.00 91.38 80 THR A N 1
ATOM 648 C CA . THR A 1 80 ? 12.231 10.277 -5.136 1.00 91.38 80 THR A CA 1
ATOM 649 C C . THR A 1 80 ? 12.418 11.488 -6.029 1.00 91.38 80 THR A C 1
ATOM 651 O O . THR A 1 80 ? 11.545 11.824 -6.826 1.00 91.38 80 THR A O 1
ATOM 654 N N . LYS A 1 81 ? 13.557 12.166 -5.904 1.00 91.00 81 LYS A N 1
ATOM 655 C CA . LYS A 1 81 ? 13.902 13.291 -6.773 1.00 91.00 81 LYS A CA 1
ATOM 656 C C . LYS A 1 81 ? 14.799 12.801 -7.900 1.00 91.00 81 LYS A C 1
ATOM 658 O O . LYS A 1 81 ? 15.829 12.172 -7.660 1.00 91.00 81 LYS A O 1
ATOM 663 N N . LEU A 1 82 ? 14.422 13.113 -9.134 1.00 85.19 82 LEU A N 1
ATOM 664 C CA . LEU A 1 82 ? 15.312 12.975 -10.281 1.00 85.19 82 LEU A CA 1
ATOM 665 C C . LEU A 1 82 ? 16.410 14.045 -10.223 1.00 85.19 82 LEU A C 1
ATOM 667 O O . LEU A 1 82 ? 16.255 15.072 -9.563 1.00 85.19 82 LEU A O 1
ATOM 671 N N . ARG A 1 83 ? 17.498 13.853 -10.984 1.00 82.50 83 ARG A N 1
ATOM 672 C CA . ARG A 1 83 ? 18.581 14.852 -11.119 1.00 82.50 83 ARG A CA 1
ATOM 673 C C . ARG A 1 83 ? 18.085 16.224 -11.589 1.00 82.50 83 ARG A C 1
ATOM 675 O O . ARG A 1 83 ? 18.695 17.232 -11.273 1.00 82.50 83 ARG A O 1
ATOM 682 N N . SER A 1 84 ? 16.960 16.262 -12.299 1.00 82.38 84 SER A N 1
ATOM 683 C CA . SER A 1 84 ? 16.287 17.495 -12.718 1.00 82.38 84 SER A CA 1
ATOM 684 C C . SER A 1 84 ? 15.591 18.257 -11.578 1.00 82.38 84 SER A C 1
ATOM 686 O O . SER A 1 84 ? 14.981 19.292 -11.832 1.00 82.38 84 SER A O 1
ATOM 688 N N . GLY A 1 85 ? 15.613 17.734 -10.347 1.00 85.56 85 GLY A N 1
ATOM 689 C CA . GLY A 1 85 ? 14.890 18.265 -9.188 1.00 85.56 85 GLY A CA 1
ATOM 690 C C . GLY A 1 85 ? 13.420 17.840 -9.118 1.00 85.56 85 GLY A C 1
ATOM 691 O O . GLY A 1 85 ? 12.767 18.069 -8.102 1.00 85.56 85 GLY A O 1
ATOM 692 N N . ARG A 1 86 ? 12.895 17.187 -10.163 1.00 87.12 86 ARG A N 1
ATOM 693 C CA . ARG A 1 86 ? 11.496 16.747 -10.226 1.00 87.12 86 ARG A CA 1
ATOM 694 C C . ARG A 1 86 ? 11.243 15.559 -9.298 1.00 87.12 86 ARG A C 1
ATOM 696 O O . ARG A 1 86 ? 11.955 14.557 -9.379 1.00 87.12 86 ARG A O 1
ATOM 703 N N . THR A 1 87 ? 10.189 15.643 -8.492 1.00 91.56 87 THR A N 1
ATOM 704 C CA . THR A 1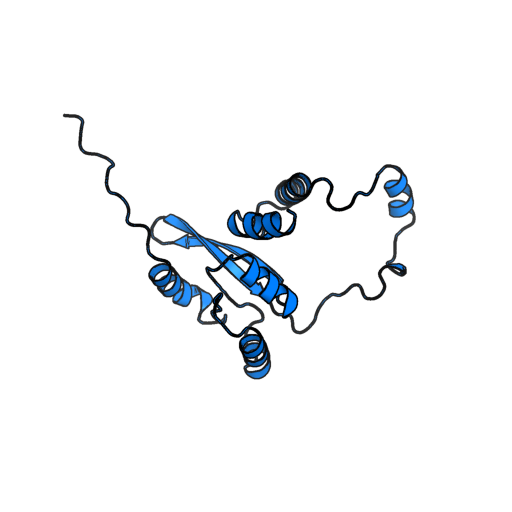 87 ? 9.683 14.510 -7.707 1.00 91.56 87 THR A CA 1
ATOM 705 C C . THR A 1 87 ? 8.992 13.498 -8.617 1.00 91.56 87 THR A C 1
ATOM 707 O O . THR A 1 87 ? 8.181 13.860 -9.467 1.00 91.56 87 THR A O 1
ATOM 710 N N . VAL A 1 88 ? 9.316 12.226 -8.430 1.00 93.88 88 VAL A N 1
ATOM 711 C CA . VAL A 1 88 ? 8.649 11.079 -9.039 1.00 93.88 88 VAL A CA 1
ATOM 712 C C . VAL A 1 88 ? 8.168 10.174 -7.919 1.00 93.88 88 VAL A C 1
ATOM 714 O O . VAL A 1 88 ? 8.889 9.936 -6.947 1.00 93.88 88 VAL A O 1
ATOM 717 N N . TYR A 1 89 ? 6.942 9.696 -8.059 1.00 95.81 89 TYR A N 1
ATOM 718 C CA . TYR A 1 89 ? 6.346 8.734 -7.149 1.00 95.81 89 TYR A CA 1
ATOM 719 C C . TYR A 1 89 ? 6.512 7.339 -7.733 1.00 95.81 89 TYR A C 1
ATOM 721 O O . TYR A 1 89 ? 6.282 7.138 -8.923 1.00 95.81 89 TYR A O 1
ATOM 729 N N . VAL A 1 90 ? 6.946 6.403 -6.900 1.00 96.25 90 VAL A N 1
ATOM 730 C CA . VAL A 1 90 ? 7.217 5.022 -7.296 1.00 96.25 90 VAL A CA 1
ATOM 731 C C . VAL A 1 90 ? 6.353 4.122 -6.436 1.00 96.25 90 VAL A C 1
ATOM 733 O O . VAL A 1 90 ? 6.432 4.177 -5.205 1.00 96.25 90 VAL A O 1
ATOM 736 N N . LEU A 1 91 ? 5.526 3.311 -7.083 1.00 97.50 91 LEU A N 1
ATOM 737 C CA . LEU A 1 91 ? 4.790 2.252 -6.422 1.00 97.50 91 LEU A CA 1
ATOM 738 C C . LEU A 1 91 ? 5.777 1.135 -6.089 1.00 97.50 91 LEU A C 1
ATOM 740 O O . LEU A 1 91 ? 6.574 0.740 -6.939 1.00 97.50 91 LEU A O 1
ATOM 744 N N . LEU A 1 92 ? 5.722 0.617 -4.868 1.00 96.25 92 L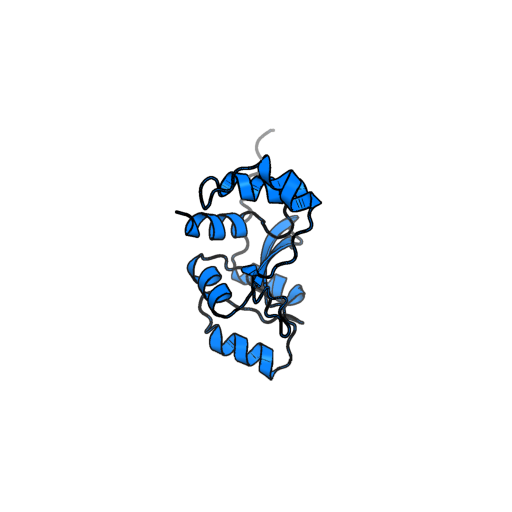EU A N 1
ATOM 745 C CA . LEU A 1 92 ? 6.553 -0.481 -4.388 1.00 96.25 92 LEU A CA 1
ATOM 746 C C . LEU A 1 92 ? 5.654 -1.626 -3.899 1.00 96.25 92 LEU A C 1
ATOM 748 O O . LEU A 1 92 ? 5.386 -1.734 -2.700 1.00 96.25 92 LEU A O 1
ATOM 752 N N . PRO A 1 93 ? 5.134 -2.467 -4.809 1.00 97.00 93 PRO A N 1
ATOM 753 C CA . PRO A 1 93 ? 4.320 -3.618 -4.444 1.00 97.00 93 PRO A CA 1
ATOM 754 C C . PRO A 1 93 ? 5.160 -4.634 -3.687 1.00 97.00 93 PRO A C 1
ATOM 756 O O . PRO A 1 93 ? 6.147 -5.143 -4.216 1.00 97.00 93 PRO A O 1
ATOM 759 N N . LYS A 1 94 ? 4.778 -4.922 -2.442 1.00 95.12 94 LYS A N 1
ATOM 760 C CA . LYS A 1 94 ? 5.514 -5.857 -1.594 1.00 95.12 94 LYS A CA 1
ATOM 761 C C . LYS A 1 94 ? 4.810 -7.200 -1.467 1.00 95.12 94 LYS A C 1
ATOM 763 O O . LYS A 1 94 ? 3.679 -7.263 -0.992 1.00 95.12 94 LYS A O 1
ATOM 768 N N . LEU A 1 95 ? 5.494 -8.286 -1.797 1.00 95.00 95 LEU A N 1
ATOM 769 C CA . LEU A 1 95 ? 5.033 -9.652 -1.600 1.00 95.00 95 LEU A CA 1
ATOM 770 C C . LEU A 1 95 ? 5.803 -10.309 -0.448 1.00 95.00 95 LEU A C 1
ATOM 772 O O . LEU A 1 95 ? 6.916 -10.803 -0.598 1.00 95.00 95 LEU A O 1
ATOM 776 N N . HIS A 1 96 ? 5.205 -10.300 0.740 1.00 89.38 96 HIS A N 1
ATOM 777 C CA . HIS A 1 96 ? 5.778 -10.971 1.904 1.00 89.38 96 HIS A CA 1
ATOM 778 C C . HIS A 1 96 ? 5.639 -12.495 1.806 1.00 89.38 96 HIS A C 1
ATOM 780 O O . HIS A 1 96 ? 4.530 -12.989 1.596 1.00 89.38 96 HIS A O 1
ATOM 786 N N . ARG A 1 97 ? 6.725 -13.230 2.087 1.00 85.56 97 ARG A N 1
ATOM 787 C CA . ARG A 1 97 ? 6.690 -14.692 2.296 1.00 85.56 97 ARG A CA 1
ATOM 788 C C . ARG A 1 97 ? 6.012 -15.092 3.597 1.00 85.56 97 ARG A C 1
ATOM 790 O O . ARG A 1 97 ? 5.267 -16.061 3.646 1.00 85.56 97 ARG A O 1
ATOM 797 N N . GLN A 1 98 ? 6.267 -14.323 4.649 1.00 89.00 98 GLN A N 1
ATOM 798 C CA . GLN A 1 98 ? 5.629 -14.482 5.948 1.00 89.00 98 GLN A CA 1
ATOM 799 C C . GLN A 1 98 ? 4.759 -13.263 6.216 1.00 89.00 98 GLN A C 1
ATOM 801 O O . GLN A 1 98 ? 5.245 -12.130 6.212 1.00 89.00 98 GLN A O 1
ATOM 806 N N . ARG A 1 99 ? 3.462 -13.499 6.419 1.00 91.00 99 ARG A N 1
ATOM 807 C CA . ARG A 1 99 ? 2.482 -12.440 6.656 1.00 91.00 99 ARG A CA 1
ATOM 808 C C . ARG A 1 99 ? 2.064 -12.405 8.108 1.00 91.00 99 ARG A C 1
ATOM 810 O O . ARG A 1 99 ? 1.648 -13.417 8.667 1.00 91.00 99 ARG A O 1
ATOM 817 N N . SER A 1 100 ? 2.080 -11.204 8.665 1.00 92.19 100 SER A N 1
ATOM 818 C CA . SER A 1 100 ? 1.374 -10.906 9.903 1.00 92.19 100 SER A CA 1
ATOM 819 C C . SER A 1 100 ? -0.116 -10.823 9.596 1.00 92.19 100 SER A C 1
ATOM 821 O O . SER A 1 100 ? -0.548 -9.953 8.842 1.00 92.19 100 SER A O 1
ATOM 823 N N . VAL A 1 101 ? -0.895 -11.747 10.154 1.00 92.06 101 VAL A N 1
ATO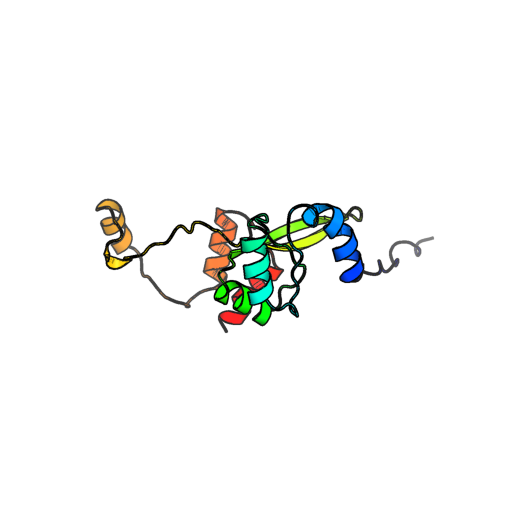M 824 C CA . VAL A 1 101 ? -2.345 -11.826 9.950 1.00 92.06 101 VAL A CA 1
ATOM 825 C C . VAL A 1 101 ? -3.059 -11.951 11.289 1.00 92.06 101 VAL A C 1
ATOM 827 O O . VAL A 1 101 ? -2.630 -12.705 12.162 1.00 92.06 101 VAL A O 1
ATOM 830 N N . LEU A 1 102 ? -4.176 -11.242 11.440 1.00 92.69 102 LEU A N 1
ATOM 831 C CA . LEU A 1 102 ? -5.122 -11.472 12.529 1.00 92.69 102 LEU A CA 1
ATOM 832 C C . LEU A 1 102 ? -6.118 -12.539 12.070 1.00 92.69 102 LEU A C 1
ATOM 834 O O . LEU A 1 102 ? -7.040 -12.241 11.319 1.00 92.69 102 LEU A O 1
ATOM 838 N N . ARG A 1 103 ? -5.904 -13.797 12.476 1.00 90.31 103 ARG A N 1
ATOM 839 C CA . ARG A 1 103 ? -6.729 -14.933 12.019 1.00 90.31 103 ARG A CA 1
ATOM 840 C C . ARG A 1 103 ? -8.119 -14.956 12.653 1.00 90.31 103 ARG A C 1
ATOM 842 O O . ARG A 1 103 ? -9.090 -15.270 11.979 1.00 90.31 103 ARG A O 1
ATOM 849 N N . GLN A 1 104 ? -8.202 -14.626 13.940 1.00 92.94 104 GLN A N 1
ATOM 850 C CA . GLN A 1 104 ? -9.429 -14.713 14.731 1.00 92.94 104 GLN A CA 1
ATOM 851 C C . GLN A 1 104 ? -9.732 -13.350 15.347 1.00 92.94 104 GLN A C 1
ATOM 853 O O . GLN A 1 104 ? -9.358 -13.063 16.480 1.00 92.94 104 GLN A O 1
ATOM 858 N N . LEU A 1 105 ? -10.389 -12.474 14.580 1.00 89.88 105 LEU A N 1
ATOM 859 C CA . LEU A 1 105 ? -10.666 -11.102 15.025 1.00 89.8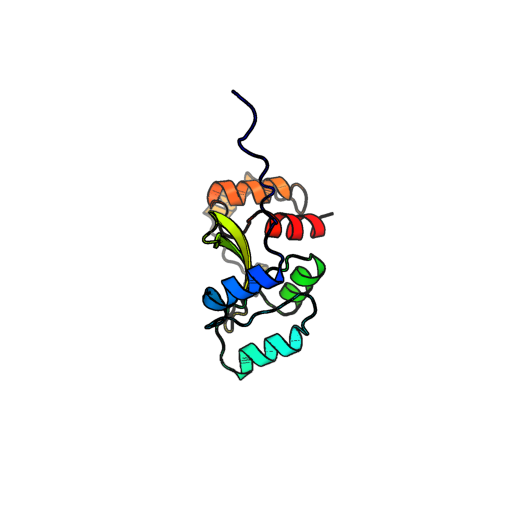8 105 LEU A CA 1
ATOM 860 C C . LEU A 1 105 ? -11.479 -11.059 16.332 1.00 89.88 105 LEU A C 1
ATOM 862 O O . LEU A 1 105 ? -11.272 -10.176 17.157 1.00 89.88 105 LEU A O 1
ATOM 866 N N . HIS A 1 106 ? -12.365 -12.036 16.538 1.00 90.19 106 HIS A N 1
ATOM 867 C 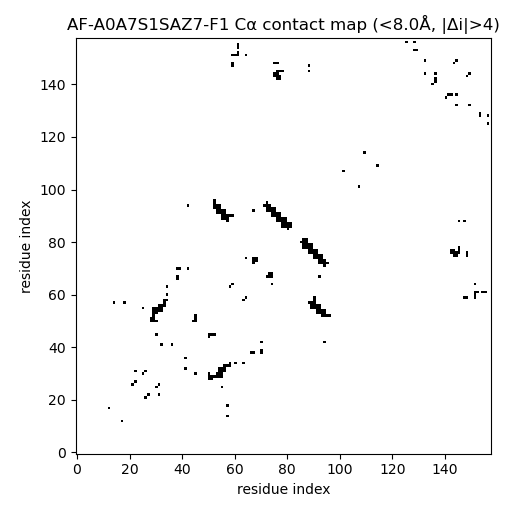CA . HIS A 1 106 ? -13.191 -12.153 17.741 1.00 90.19 106 HIS A CA 1
ATOM 868 C C . HIS A 1 106 ? -12.401 -12.580 18.994 1.00 90.19 106 HIS A C 1
ATOM 870 O O . HIS A 1 106 ? -12.857 -12.333 20.108 1.00 90.19 106 HIS A O 1
ATOM 876 N N . GLU A 1 107 ? -11.212 -13.163 18.823 1.00 92.94 107 GLU A N 1
ATOM 877 C CA . GLU A 1 107 ? -10.296 -13.534 19.911 1.00 92.94 107 GLU A CA 1
ATOM 878 C C . GLU A 1 107 ? -9.222 -12.470 20.166 1.00 92.94 107 GLU A C 1
ATOM 880 O O . GLU A 1 107 ? -8.367 -12.648 21.037 1.00 92.94 107 GLU A O 1
ATOM 885 N N . LEU A 1 108 ? -9.231 -11.366 19.407 1.00 94.25 108 LEU A N 1
ATOM 886 C CA . LEU A 1 108 ? -8.241 -10.310 19.559 1.00 94.25 108 LEU A CA 1
ATOM 887 C C . LEU A 1 108 ? -8.225 -9.832 21.014 1.00 94.25 108 LEU A C 1
ATOM 889 O O . LEU A 1 108 ? -9.243 -9.406 21.566 1.00 94.25 108 LEU A O 1
ATOM 893 N N . HIS A 1 109 ? -7.048 -9.891 21.633 1.00 94.56 109 HIS A N 1
ATOM 894 C CA . HIS A 1 109 ? -6.887 -9.435 23.002 1.00 94.56 109 HIS A CA 1
ATOM 895 C C . HIS A 1 109 ? -7.175 -7.931 23.094 1.00 94.56 109 HIS A C 1
ATOM 897 O O . HIS A 1 109 ? -6.463 -7.111 22.515 1.00 94.56 109 HIS A O 1
ATOM 903 N N . VAL A 1 110 ? -8.208 -7.570 23.858 1.00 95.00 110 VAL A N 1
ATOM 904 C CA . VAL A 1 110 ? -8.553 -6.179 24.167 1.00 95.00 110 VAL A CA 1
ATOM 905 C C . VAL A 1 110 ? -8.451 -5.979 25.670 1.00 95.00 110 VAL A C 1
ATOM 907 O O . VAL A 1 110 ? -9.246 -6.535 26.435 1.00 95.00 110 VAL A O 1
ATOM 910 N N . ASP A 1 111 ? -7.497 -5.154 26.094 1.00 97.12 111 ASP A N 1
ATOM 911 C CA . ASP A 1 111 ? -7.292 -4.873 27.509 1.00 97.12 111 ASP A CA 1
ATOM 912 C C . ASP A 1 111 ? -8.501 -4.135 28.125 1.00 97.12 111 ASP A C 1
ATOM 914 O O . ASP A 1 111 ? -9.257 -3.415 27.458 1.00 97.12 111 ASP A O 1
ATOM 918 N N . LYS A 1 112 ? -8.699 -4.306 29.440 1.00 97.31 112 LYS A N 1
ATOM 919 C CA . LYS A 1 112 ? -9.834 -3.706 30.169 1.00 97.31 112 LYS A CA 1
ATOM 920 C C . LYS A 1 112 ? -9.857 -2.176 30.046 1.00 97.31 112 LYS A C 1
ATOM 922 O O . LYS A 1 112 ? -10.936 -1.580 30.004 1.00 97.31 112 LYS A O 1
ATOM 927 N N . GLY A 1 113 ? -8.687 -1.541 29.977 1.00 97.69 113 GLY A N 1
ATOM 928 C CA . GLY A 1 113 ? -8.535 -0.102 29.797 1.00 97.69 113 GLY A CA 1
ATOM 929 C C . GLY A 1 113 ? -9.001 0.353 28.416 1.00 97.69 113 GLY A C 1
ATOM 930 O O . GLY A 1 113 ? -9.809 1.281 28.336 1.00 97.69 113 GLY A O 1
ATOM 931 N N . ALA A 1 114 ? -8.575 -0.317 27.342 1.00 95.75 114 ALA A N 1
ATOM 932 C CA . ALA A 1 114 ? -9.064 -0.054 25.987 1.00 95.75 114 ALA A CA 1
ATOM 933 C C . ALA A 1 114 ? -10.585 -0.208 25.892 1.00 95.75 114 ALA A C 1
ATOM 935 O O . ALA A 1 114 ? -11.256 0.698 25.396 1.00 95.75 114 ALA A O 1
ATOM 936 N N . ARG A 1 115 ? -11.151 -1.279 26.467 1.00 95.62 115 ARG A N 1
ATOM 937 C CA . ARG A 1 115 ? -12.611 -1.486 26.513 1.00 95.62 115 ARG A CA 1
ATOM 938 C C . ARG A 1 115 ? -13.345 -0.388 27.289 1.00 95.62 115 ARG A C 1
ATOM 940 O O . ARG A 1 115 ? -14.468 -0.030 26.947 1.00 95.62 115 ARG A O 1
ATOM 947 N N . LYS A 1 116 ? -12.743 0.164 28.347 1.00 97.56 116 LYS A N 1
ATOM 948 C CA . LYS A 1 116 ? -13.323 1.302 29.080 1.00 97.56 116 LYS A CA 1
ATOM 949 C C . LYS A 1 116 ? -13.274 2.588 28.250 1.00 97.56 116 LYS A C 1
ATOM 951 O O . LYS A 1 116 ? -14.261 3.320 28.232 1.00 97.56 116 LYS A O 1
ATOM 956 N N . ARG A 1 117 ? -12.153 2.864 27.568 1.00 97.50 117 ARG A N 1
ATOM 957 C CA . ARG A 1 117 ? -11.982 4.057 26.716 1.00 97.50 117 ARG A CA 1
ATOM 958 C C . ARG A 1 117 ? -12.895 4.029 25.490 1.00 97.50 117 ARG A C 1
ATOM 960 O O . ARG A 1 117 ? -13.435 5.073 25.137 1.00 97.50 117 ARG A O 1
ATOM 967 N N . SER A 1 118 ? -13.112 2.858 24.886 1.00 96.31 118 SER A N 1
ATOM 968 C CA . SER A 1 118 ? -13.906 2.722 23.656 1.00 96.31 118 SER A CA 1
ATOM 969 C C . SER A 1 118 ? -15.354 3.194 23.807 1.00 96.31 118 SER A C 1
ATOM 971 O O . SER A 1 118 ? -15.913 3.713 22.849 1.00 96.31 118 SER A O 1
ATOM 973 N N . LYS A 1 119 ? -15.936 3.122 25.015 1.00 97.06 119 LYS A N 1
ATOM 974 C CA . LYS A 1 119 ? -17.306 3.592 25.309 1.00 97.06 119 LYS A CA 1
ATOM 975 C C . LYS A 1 119 ? -17.554 5.074 24.994 1.00 97.06 119 LYS A C 1
ATOM 977 O O . LYS A 1 119 ? -18.704 5.487 24.935 1.00 97.06 119 LYS A O 1
ATOM 982 N N . ARG A 1 120 ? -16.497 5.881 24.843 1.00 98.06 120 ARG A N 1
ATOM 983 C CA . ARG A 1 120 ? -16.581 7.314 24.506 1.00 98.06 120 ARG A CA 1
ATOM 984 C C . ARG A 1 120 ? -16.635 7.583 23.002 1.00 98.06 120 ARG A C 1
ATOM 986 O O . ARG A 1 120 ? -16.787 8.732 22.606 1.00 98.06 120 ARG A O 1
ATOM 993 N N . TYR A 1 121 ? -16.466 6.554 22.181 1.00 97.06 121 TYR A N 1
ATOM 994 C CA . TYR A 1 121 ? -16.349 6.677 20.736 1.00 97.06 121 TYR A CA 1
ATOM 995 C C . TYR A 1 121 ? -17.489 5.940 20.038 1.00 97.06 121 TYR A C 1
ATOM 997 O O . TYR A 1 121 ? -18.039 4.967 20.554 1.00 97.06 121 TYR A O 1
ATOM 1005 N N . ARG A 1 122 ? -17.811 6.393 18.827 1.00 96.62 122 ARG A N 1
ATOM 1006 C CA . ARG A 1 122 ? -18.699 5.704 17.892 1.00 96.62 122 ARG A CA 1
ATOM 1007 C C . ARG A 1 122 ? -17.867 5.229 16.709 1.00 96.62 122 ARG A C 1
ATOM 1009 O O . ARG A 1 122 ? -17.114 6.016 16.144 1.00 96.62 122 ARG A O 1
ATOM 1016 N N . LEU A 1 123 ? -18.025 3.962 16.337 1.00 94.62 123 LEU A N 1
ATOM 1017 C CA . LEU A 1 123 ? -17.449 3.417 15.113 1.00 94.62 123 LEU A CA 1
ATOM 1018 C C . LEU A 1 123 ? -18.449 3.590 13.967 1.00 94.62 123 LEU A C 1
ATOM 1020 O O . LEU A 1 123 ? -19.641 3.326 14.123 1.00 94.62 123 LEU A O 1
ATOM 1024 N N . THR A 1 124 ? -17.951 4.026 12.821 1.00 96.38 124 THR A N 1
ATOM 1025 C CA . THR A 1 124 ? -18.684 4.075 11.554 1.00 96.38 124 THR A CA 1
ATOM 1026 C C . THR A 1 124 ? -17.809 3.459 10.478 1.00 96.38 124 THR A C 1
ATOM 1028 O O . THR A 1 124 ? -16.586 3.560 10.567 1.00 96.38 124 THR A O 1
ATOM 1031 N N . VAL A 1 125 ? -18.427 2.859 9.470 1.00 94.62 125 VAL A N 1
ATOM 1032 C CA . VAL A 1 125 ? -17.740 2.289 8.307 1.00 94.62 125 VAL A CA 1
ATOM 1033 C C . VAL A 1 125 ? -18.044 3.185 7.110 1.00 94.62 125 VAL A C 1
ATOM 1035 O O . VAL A 1 125 ? -19.163 3.682 7.002 1.00 94.62 125 VAL A O 1
ATOM 1038 N N . ASP A 1 126 ? -17.023 3.467 6.302 1.00 93.06 126 ASP A N 1
ATOM 1039 C CA . ASP A 1 126 ? -17.091 4.204 5.028 1.00 93.06 126 ASP A CA 1
ATOM 1040 C C . ASP A 1 126 ? -17.777 5.581 5.073 1.00 93.06 126 ASP A C 1
ATOM 1042 O O . ASP A 1 126 ? -18.239 6.108 4.069 1.00 93.06 126 ASP A O 1
ATOM 1046 N N . SER A 1 127 ? -17.813 6.220 6.244 1.00 94.31 127 SER A N 1
ATOM 1047 C CA . SER A 1 127 ? -18.513 7.498 6.432 1.00 94.31 127 SER A CA 1
ATOM 1048 C C . SER A 1 127 ? -17.667 8.733 6.115 1.00 94.31 127 SER A C 1
ATOM 1050 O O . SER A 1 127 ? -18.210 9.826 5.958 1.00 94.31 127 SER A O 1
ATOM 1052 N N . ALA A 1 128 ? -16.336 8.603 6.104 1.00 94.31 128 ALA A N 1
ATOM 1053 C CA . ALA A 1 128 ? -15.431 9.750 6.050 1.00 94.31 128 ALA A CA 1
ATOM 1054 C C . ALA A 1 128 ? -14.015 9.382 5.566 1.00 94.31 128 ALA A C 1
ATOM 1056 O O . ALA A 1 128 ? -13.034 9.728 6.228 1.00 94.31 128 ALA A O 1
ATOM 1057 N N . PHE A 1 129 ? -13.897 8.691 4.425 1.00 93.50 129 PHE A N 1
ATOM 1058 C CA . PHE A 1 129 ? -12.615 8.216 3.877 1.00 93.50 129 PHE A CA 1
ATOM 1059 C C . PHE A 1 129 ? -11.523 9.302 3.859 1.00 93.50 129 PHE A C 1
ATOM 1061 O O . PHE A 1 129 ? -10.465 9.135 4.465 1.00 93.50 129 PHE A O 1
ATOM 1068 N N . GLU A 1 130 ? -11.813 10.462 3.264 1.00 94.31 130 GLU A N 1
ATOM 1069 C CA . GLU A 1 130 ? -10.846 11.563 3.139 1.00 94.31 130 GLU A CA 1
ATOM 1070 C C . GLU A 1 130 ? -10.358 12.081 4.503 1.00 94.31 130 GLU A C 1
ATOM 1072 O O . GLU A 1 130 ? -9.181 12.404 4.673 1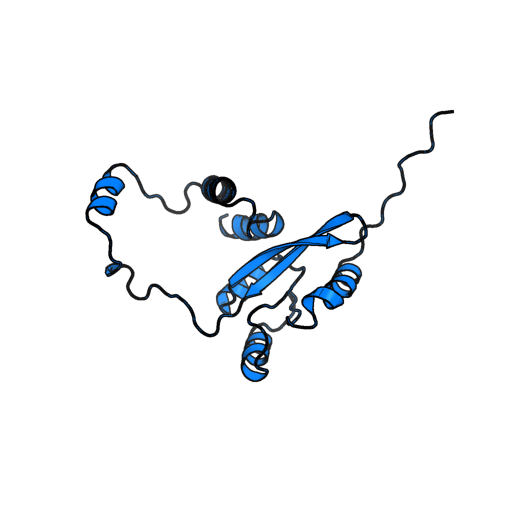.00 94.31 130 GLU A O 1
ATOM 1077 N N . ARG A 1 131 ? -11.233 12.104 5.520 1.00 95.94 131 ARG A N 1
ATOM 1078 C CA . ARG A 1 131 ? -10.850 12.513 6.883 1.00 95.94 131 ARG A CA 1
ATOM 1079 C C . ARG A 1 131 ? -9.963 11.474 7.562 1.00 95.94 131 ARG A C 1
ATOM 1081 O O . ARG A 1 131 ? -9.062 11.855 8.304 1.00 95.94 131 ARG A O 1
ATOM 1088 N N . VAL A 1 132 ? -10.205 10.185 7.318 1.00 95.38 132 VAL A N 1
ATOM 1089 C CA . VAL A 1 132 ? -9.357 9.097 7.831 1.00 95.38 132 VAL A CA 1
ATOM 1090 C C . VAL A 1 132 ? -7.961 9.189 7.218 1.00 95.38 132 VAL A C 1
ATOM 1092 O O . VAL A 1 132 ? -6.976 9.192 7.953 1.00 95.38 132 VAL A O 1
ATOM 1095 N N . VAL A 1 133 ? -7.870 9.354 5.894 1.00 94.88 133 VAL A N 1
ATOM 1096 C CA . VAL A 1 133 ? -6.591 9.533 5.188 1.00 94.88 133 VAL A CA 1
ATOM 1097 C C . VAL A 1 133 ? -5.843 10.766 5.698 1.00 94.88 133 VAL A C 1
ATOM 1099 O O . VAL A 1 133 ? -4.644 10.679 5.968 1.00 94.88 133 VAL A O 1
ATOM 1102 N N . ALA A 1 134 ? -6.534 11.895 5.883 1.00 95.81 134 ALA A N 1
ATOM 1103 C CA . ALA A 1 134 ? -5.932 13.105 6.439 1.00 95.81 134 ALA A CA 1
ATOM 1104 C C . ALA A 1 134 ? -5.353 12.871 7.845 1.00 95.81 134 ALA A C 1
ATOM 1106 O O . ALA A 1 134 ? -4.216 13.260 8.099 1.00 95.81 134 ALA A O 1
ATOM 1107 N N . GLY A 1 135 ? -6.081 12.172 8.724 1.00 96.94 135 GLY A N 1
ATOM 1108 C CA . GLY A 1 135 ? -5.591 11.814 10.060 1.00 96.94 135 GLY A CA 1
ATOM 1109 C C . GLY A 1 135 ? -4.366 10.892 10.030 1.00 96.94 135 GLY A C 1
ATOM 1110 O O . GLY A 1 135 ? -3.429 11.083 10.803 1.00 96.94 135 GLY A O 1
ATOM 1111 N N . CYS A 1 136 ? -4.313 9.933 9.098 1.00 96.06 136 CYS A N 1
ATOM 1112 C CA . CYS A 1 136 ? -3.118 9.105 8.900 1.00 96.06 136 CYS A CA 1
ATOM 1113 C C . CYS A 1 136 ? -1.894 9.948 8.510 1.00 96.06 136 CYS A C 1
ATOM 1115 O O . CYS A 1 136 ? -0.797 9.700 9.012 1.00 96.06 136 CYS A O 1
ATOM 1117 N N . ILE A 1 137 ? -2.082 10.943 7.636 1.00 96.38 137 ILE A N 1
ATOM 1118 C CA . ILE A 1 137 ? -1.010 11.846 7.193 1.00 96.38 137 ILE A CA 1
ATOM 1119 C C . ILE A 1 137 ? -0.573 12.779 8.321 1.00 96.38 137 ILE A C 1
ATOM 1121 O O . ILE A 1 137 ? 0.620 12.999 8.500 1.00 96.38 137 ILE A O 1
ATOM 1125 N N . GLU A 1 138 ? -1.512 13.307 9.102 1.00 97.50 138 GLU A N 1
ATOM 1126 C CA . GLU A 1 138 ? -1.202 14.142 10.264 1.00 97.50 138 GLU A CA 1
ATOM 1127 C C . GLU A 1 138 ? -0.326 13.389 11.275 1.00 97.50 138 GLU A C 1
ATOM 1129 O O . GLU A 1 138 ? 0.661 13.930 11.771 1.00 97.50 138 GLU A O 1
ATOM 1134 N N . GLN A 1 139 ? -0.631 12.113 11.528 1.00 96.88 139 GLN A N 1
ATOM 1135 C CA . GLN A 1 139 ? 0.099 11.307 12.504 1.00 96.88 139 GLN A CA 1
ATOM 1136 C C . GLN A 1 139 ? 1.459 10.795 11.998 1.00 96.88 139 GLN A C 1
ATOM 1138 O O . GLN A 1 139 ? 2.401 10.672 12.783 1.00 96.88 139 GLN A O 1
ATOM 1143 N N . HIS A 1 140 ? 1.571 10.447 10.712 1.00 94.81 140 HIS A N 1
ATOM 1144 C CA . HIS A 1 140 ? 2.727 9.712 10.175 1.00 94.81 140 HIS A CA 1
ATOM 1145 C C . HIS A 1 140 ? 3.472 10.433 9.040 1.00 94.81 140 HIS A C 1
ATOM 1147 O O . HIS A 1 140 ? 4.438 9.891 8.494 1.00 94.81 140 HIS A O 1
ATOM 1153 N N . GLY A 1 141 ? 3.039 11.639 8.668 1.00 94.94 141 GLY A N 1
ATOM 1154 C CA . GLY A 1 141 ? 3.422 12.284 7.416 1.00 94.94 141 GLY A CA 1
ATOM 1155 C C . GLY A 1 141 ? 2.874 11.535 6.200 1.00 94.94 141 GLY A C 1
ATOM 1156 O O . GLY A 1 141 ? 2.052 10.628 6.307 1.00 94.94 141 GLY A O 1
ATOM 1157 N N . GLU A 1 142 ? 3.371 11.878 5.012 1.00 92.69 142 GLU A N 1
ATOM 1158 C CA . GLU A 1 142 ? 2.946 11.203 3.777 1.00 92.69 142 GLU A CA 1
ATOM 1159 C C . GLU A 1 142 ? 3.236 9.697 3.822 1.00 92.69 142 GLU A C 1
ATOM 1161 O O . GLU A 1 142 ? 2.439 8.928 3.300 1.00 92.69 142 GLU A O 1
ATOM 1166 N N . SER A 1 143 ? 4.323 9.263 4.481 1.00 90.56 143 SER A N 1
ATOM 1167 C CA . SER A 1 143 ? 4.714 7.852 4.620 1.00 90.56 143 SER A CA 1
ATOM 1168 C C . SER A 1 143 ? 4.629 7.112 3.272 1.00 90.56 143 SER A C 1
ATOM 1170 O O . SER A 1 143 ? 5.502 7.296 2.418 1.00 90.56 143 SER A O 1
ATOM 1172 N N . TRP A 1 144 ? 3.551 6.352 3.047 1.00 94.50 144 TRP A N 1
ATOM 1173 C CA . TRP A 1 144 ? 3.234 5.668 1.794 1.00 94.50 144 TRP A CA 1
ATOM 1174 C C . TRP A 1 144 ? 1.975 6.178 1.063 1.00 94.50 144 TRP A C 1
ATOM 1176 O O . TRP A 1 144 ? 1.697 5.728 -0.048 1.00 94.50 144 TRP A O 1
ATOM 1186 N N . LEU A 1 145 ? 1.237 7.129 1.635 1.00 95.25 145 LEU A N 1
ATOM 1187 C CA . LEU A 1 145 ? -0.004 7.721 1.119 1.00 95.25 145 LEU A CA 1
ATOM 1188 C C . LEU A 1 145 ? 0.244 8.950 0.224 1.00 95.25 145 LEU A C 1
ATOM 1190 O O . LEU A 1 145 ? -0.534 9.904 0.211 1.00 95.25 145 LEU A O 1
ATOM 1194 N N . TRP A 1 146 ? 1.312 8.929 -0.575 1.00 96.38 146 TRP A N 1
ATOM 1195 C CA . TRP A 1 146 ? 1.598 10.001 -1.534 1.00 96.38 146 TRP A CA 1
ATOM 1196 C C . TRP A 1 146 ? 0.428 10.229 -2.514 1.00 96.38 146 TRP A C 1
ATOM 1198 O O . TRP A 1 146 ? -0.355 9.309 -2.765 1.00 96.38 146 TRP A O 1
ATOM 1208 N N . PRO A 1 147 ? 0.309 11.423 -3.133 1.00 95.44 147 PRO A N 1
ATOM 1209 C CA . PRO A 1 147 ? -0.848 11.800 -3.947 1.00 95.44 147 PRO A CA 1
ATOM 1210 C C . PRO A 1 147 ? -1.375 10.757 -4.955 1.00 95.44 147 PRO A C 1
ATOM 1212 O O . PRO A 1 147 ? -2.594 10.606 -5.029 1.00 95.44 147 PRO A O 1
ATOM 1215 N N . PRO A 1 148 ? -0.549 10.029 -5.740 1.00 95.19 148 PRO A N 1
ATOM 1216 C CA . PRO A 1 148 ? -1.083 9.013 -6.652 1.00 95.19 148 PRO A CA 1
ATOM 1217 C C . PRO A 1 148 ? -1.690 7.801 -5.935 1.00 95.19 148 PRO A C 1
ATOM 1219 O O . PRO A 1 148 ? -2.703 7.293 -6.400 1.00 95.19 148 PRO A O 1
ATOM 1222 N N . MET A 1 149 ? -1.141 7.390 -4.787 1.00 95.00 149 MET A N 1
ATOM 1223 C CA . MET A 1 149 ? -1.718 6.318 -3.970 1.00 95.00 149 MET A CA 1
ATOM 1224 C C . MET A 1 149 ? -3.078 6.731 -3.404 1.00 95.00 149 MET A C 1
ATOM 1226 O O . MET A 1 149 ? -4.036 5.974 -3.494 1.00 95.00 149 MET A O 1
ATOM 1230 N N . ARG A 1 150 ? -3.192 7.964 -2.890 1.00 94.12 150 ARG A N 1
ATOM 1231 C CA . ARG A 1 150 ? -4.476 8.507 -2.418 1.00 94.12 150 ARG A CA 1
ATOM 1232 C C . ARG A 1 150 ? -5.544 8.472 -3.496 1.00 94.12 150 ARG A C 1
ATOM 1234 O O . ARG A 1 150 ? -6.628 7.981 -3.237 1.00 94.12 150 ARG A O 1
ATOM 1241 N N . ARG A 1 151 ? -5.226 8.941 -4.706 1.00 93.94 151 ARG A N 1
ATOM 1242 C CA . ARG A 1 151 ? -6.187 8.936 -5.819 1.00 93.94 151 ARG A CA 1
ATOM 1243 C C . ARG A 1 151 ? -6.674 7.531 -6.167 1.00 93.94 151 ARG A C 1
ATOM 1245 O O . ARG A 1 151 ? -7.869 7.373 -6.373 1.00 93.94 151 ARG A O 1
ATOM 1252 N N . ALA A 1 152 ? -5.766 6.555 -6.207 1.00 92.31 152 ALA A N 1
ATOM 1253 C CA . ALA A 1 152 ? -6.111 5.164 -6.494 1.00 92.31 152 ALA A CA 1
ATOM 1254 C C . ALA A 1 152 ? -6.966 4.527 -5.387 1.00 92.31 152 ALA A C 1
ATOM 1256 O O . ALA A 1 152 ? -7.844 3.726 -5.675 1.00 92.31 152 ALA A O 1
ATOM 1257 N N . LEU A 1 153 ? -6.731 4.884 -4.120 1.00 90.31 153 LEU A N 1
ATOM 1258 C CA . LEU A 1 153 ? -7.560 4.404 -3.014 1.00 90.31 153 LEU A CA 1
ATOM 1259 C C . LEU A 1 153 ? -8.921 5.109 -2.982 1.00 90.31 153 LEU A C 1
ATOM 1261 O O . LEU A 1 153 ? -9.930 4.437 -2.836 1.00 90.31 153 LEU A O 1
ATOM 1265 N N . SER A 1 154 ? -8.974 6.435 -3.156 1.00 90.25 154 SER A N 1
ATOM 1266 C CA . SER A 1 154 ? -10.230 7.200 -3.139 1.00 90.25 154 SER A CA 1
ATOM 1267 C C . SER A 1 154 ? -11.203 6.762 -4.234 1.00 90.25 154 SER A C 1
ATOM 1269 O O . SER A 1 154 ? -12.410 6.874 -4.037 1.00 90.25 154 SER A O 1
ATOM 1271 N N . SER A 1 155 ? -10.721 6.315 -5.399 1.00 84.00 155 SER A N 1
ATOM 1272 C CA . SER A 1 155 ? -11.614 5.896 -6.485 1.00 84.00 155 SER A CA 1
ATOM 1273 C C . SER A 1 155 ? -12.377 4.610 -6.160 1.00 84.00 155 SER A C 1
ATOM 1275 O O . SER A 1 155 ? -13.551 4.528 -6.505 1.00 84.00 155 SER A O 1
ATOM 1277 N N . ALA A 1 156 ? -11.786 3.718 -5.361 1.00 73.94 156 ALA A N 1
ATOM 1278 C CA . ALA A 1 156 ? -12.435 2.505 -4.863 1.00 73.94 156 ALA A CA 1
ATOM 1279 C C . ALA A 1 156 ? -13.499 2.754 -3.767 1.00 73.94 156 ALA A C 1
ATOM 1281 O O . ALA A 1 156 ? -14.225 1.832 -3.405 1.00 73.94 156 ALA A O 1
ATOM 1282 N N . PHE A 1 157 ? -13.583 3.973 -3.216 1.00 74.12 157 PHE A N 1
ATOM 1283 C CA . PHE A 1 157 ? -14.560 4.377 -2.186 1.00 74.12 157 PHE A CA 1
ATOM 1284 C C . PHE A 1 157 ? -15.740 5.190 -2.752 1.00 74.12 157 PHE A C 1
ATOM 1286 O O . PHE A 1 157 ? -16.468 5.831 -1.990 1.00 74.12 157 PHE A O 1
ATOM 1293 N N . ARG A 1 158 ? -15.898 5.215 -4.080 1.00 62.59 158 ARG A N 1
ATOM 1294 C CA . ARG A 1 158 ? -16.999 5.906 -4.764 1.00 62.59 158 ARG A CA 1
ATOM 1295 C C . ARG A 1 158 ? -18.237 5.038 -4.916 1.00 62.59 158 ARG A C 1
ATOM 1297 O O . ARG A 1 158 ? -18.083 3.816 -5.112 1.00 62.59 158 ARG A O 1
#

Foldseek 3Di:
DDDDDDDPPPPDPPPVSVCVVCCVVAVVQAAEDDQPDPVVVVVCCCVVVVGAQKHKYLDLALSSVVVLVVSPWDWFKDWDADPVRDIGIMIITGHDPDDDDDPCPVPPDDDPVNVVVCVVDDDDPLPCVPVVLVVVCVVPNCGRVPPSNVVSVVVVSD

InterPro domains:
  IPR004616 Leucyl/phenylalanyl-tRNA-protein transferase [PF03588] (97-154)
  IPR004616 Leucyl/phenylalanyl-tRNA-protein transferase [PTHR30098] (32-157)
  IPR016181 Acyl-CoA N-acyltransferase [SSF55729] (39-153)
  IPR042203 Leucyl/phenylalanyl-tRNA-protein transferase, C-terminal [G3DSA:3.40.630.70] (97-158)

Nearest PDB structures (foldseek):
  3gnl-assembly2_B  TM=3.368E-01  e=6.458E-01  Listeria monocytogenes serotype 4b str. F2365
  8cll-assembly1_F  TM=4.011E-01  e=2.500E+00  Homo sapiens
  8g4i-assembly1_D  TM=3.494E-01  e=5.915E+00  Giardia duodenalis assemblage A

Sequence (158 aa):
AAAREASADKKSLGKEAQEALLARRYGRRHLHIREQDDLEQRVRQILDEDLDSFCWSLDFGEDFIIRLFTRGFLPICSSTKLRSGRTVYVLLPKLHRQRSVLRQLHELHVDKGARKRSKRYRLTVDSAFERVVAGCIEQHGESWLWPPMRRALSSAFR

pLDDT: mean 88.29, std 14.27, range [37.19, 98.06]

Radius of gyration: 20.43 Å; Cα contacts (8 Å, |Δi|>4): 154; chains: 1; bounding box: 38×65×52 Å